Protein AF-A0A2N1TM07-F1 (afdb_monomer_lite)

Structure (mmCIF, N/CA/C/O backbone):
data_AF-A0A2N1TM07-F1
#
_entry.id   AF-A0A2N1TM07-F1
#
loop_
_atom_site.group_PDB
_atom_site.id
_atom_site.type_symbol
_atom_site.label_atom_id
_atom_site.label_alt_id
_atom_site.label_comp_id
_atom_site.label_asym_id
_atom_site.label_entity_id
_atom_site.label_seq_id
_atom_site.pdbx_PDB_ins_code
_atom_site.Cartn_x
_atom_site.Cartn_y
_atom_site.Cartn_z
_atom_site.occupancy
_atom_site.B_iso_or_equiv
_atom_site.auth_seq_id
_atom_site.auth_comp_id
_atom_site.auth_asym_id
_atom_site.auth_atom_id
_atom_site.pdbx_PDB_model_num
ATOM 1 N N . MET A 1 1 ? 37.022 28.726 -33.041 1.00 56.41 1 MET A N 1
ATOM 2 C CA . MET A 1 1 ? 36.746 28.977 -31.603 1.00 56.41 1 MET A CA 1
ATOM 3 C C . MET A 1 1 ? 35.263 29.192 -31.293 1.00 56.41 1 MET A C 1
ATOM 5 O O . MET A 1 1 ? 34.775 28.506 -30.411 1.00 56.41 1 MET A O 1
ATOM 9 N N . ARG A 1 2 ? 34.516 30.048 -32.016 1.00 56.72 2 ARG A N 1
ATOM 10 C CA . ARG A 1 2 ? 33.074 30.286 -31.754 1.00 56.72 2 ARG A CA 1
ATOM 11 C C . ARG A 1 2 ? 32.165 29.049 -31.883 1.00 56.72 2 ARG A C 1
ATOM 13 O O . ARG A 1 2 ? 31.282 28.896 -31.055 1.00 56.72 2 ARG A O 1
ATOM 20 N N . PHE A 1 3 ? 32.428 28.158 -32.844 1.00 55.81 3 PHE A N 1
ATOM 21 C CA . PHE A 1 3 ? 31.660 26.915 -33.064 1.00 55.81 3 PHE A CA 1
ATOM 22 C C . PHE A 1 3 ? 31.884 25.837 -31.985 1.00 55.81 3 PHE A C 1
ATOM 24 O O . PHE A 1 3 ? 30.976 25.084 -31.659 1.00 55.81 3 PHE A O 1
ATOM 31 N N . LEU A 1 4 ? 33.087 25.778 -31.400 1.00 56.44 4 LEU A N 1
ATOM 32 C CA . LEU A 1 4 ? 33.415 24.810 -30.344 1.00 56.44 4 LEU A CA 1
ATOM 33 C C . LEU A 1 4 ? 32.690 25.165 -29.034 1.00 56.44 4 LEU A C 1
ATOM 35 O O . LEU A 1 4 ? 32.201 24.293 -28.327 1.00 56.44 4 LEU A O 1
ATOM 39 N N . LEU A 1 5 ? 32.574 26.465 -28.752 1.00 56.50 5 LEU A N 1
ATOM 40 C CA . LEU A 1 5 ? 31.901 27.000 -27.568 1.00 56.50 5 LEU A CA 1
ATOM 41 C C . LEU A 1 5 ? 30.381 26.762 -27.608 1.00 56.50 5 LEU A C 1
ATOM 43 O O . LEU A 1 5 ? 29.780 26.497 -26.574 1.00 56.50 5 LEU A O 1
ATOM 47 N N . THR A 1 6 ? 29.771 26.785 -28.798 1.00 60.47 6 THR A N 1
ATOM 48 C CA . THR A 1 6 ? 28.340 26.480 -28.983 1.00 60.47 6 THR A CA 1
ATOM 49 C C . THR A 1 6 ? 28.046 24.996 -28.774 1.00 60.47 6 THR A C 1
ATOM 51 O O . THR A 1 6 ? 27.070 24.662 -28.114 1.00 60.47 6 THR A O 1
ATOM 54 N N . ILE A 1 7 ? 28.915 24.104 -29.264 1.00 63.31 7 ILE A N 1
ATOM 55 C CA . ILE A 1 7 ? 28.773 22.653 -29.061 1.00 63.31 7 ILE A CA 1
ATOM 56 C C . ILE A 1 7 ? 28.923 22.292 -27.576 1.00 63.31 7 ILE A C 1
ATOM 58 O O . ILE A 1 7 ? 28.111 21.537 -27.049 1.00 63.31 7 ILE A O 1
ATOM 62 N N . ILE A 1 8 ? 29.899 22.881 -26.873 1.00 60.41 8 ILE A N 1
ATOM 63 C CA . ILE A 1 8 ? 30.079 22.666 -25.427 1.00 60.41 8 ILE A CA 1
ATOM 64 C C . ILE A 1 8 ? 28.852 23.155 -24.638 1.00 60.41 8 ILE A C 1
ATOM 66 O O . ILE A 1 8 ? 28.413 22.476 -23.714 1.00 60.41 8 ILE A O 1
ATOM 70 N N . MET A 1 9 ? 28.258 24.289 -25.021 1.00 59.16 9 MET A N 1
ATOM 71 C CA . MET A 1 9 ? 27.081 24.830 -24.333 1.00 59.16 9 MET A CA 1
ATOM 72 C C . MET A 1 9 ? 25.818 23.974 -24.547 1.00 59.16 9 MET A C 1
ATOM 74 O O . MET A 1 9 ? 25.033 23.812 -23.617 1.00 59.16 9 MET A O 1
ATOM 78 N N . VAL A 1 10 ? 25.644 23.373 -25.732 1.00 59.69 10 VAL A N 1
ATOM 79 C CA . VAL A 1 10 ? 24.529 22.447 -26.017 1.00 59.69 10 VAL A CA 1
ATOM 80 C C . VAL A 1 10 ? 24.695 21.118 -25.268 1.00 59.69 10 VAL A C 1
ATOM 82 O O . VAL A 1 10 ? 23.716 20.589 -24.750 1.00 59.69 10 VAL A O 1
ATOM 85 N N . ILE A 1 11 ? 25.925 20.607 -25.132 1.00 58.81 11 ILE A N 1
ATOM 86 C CA . ILE A 1 11 ? 26.203 19.387 -24.352 1.00 58.81 11 ILE A CA 1
ATOM 87 C C . ILE A 1 11 ? 25.984 19.627 -22.849 1.00 58.81 11 ILE A C 1
ATOM 89 O O . ILE A 1 11 ? 25.444 18.763 -22.164 1.00 58.81 11 ILE A O 1
ATOM 93 N N . ALA A 1 12 ? 26.338 20.809 -22.333 1.00 56.34 12 ALA A N 1
ATOM 94 C CA . ALA A 1 12 ? 26.148 21.146 -20.921 1.00 56.34 12 ALA A CA 1
ATOM 95 C C . ALA A 1 12 ? 24.665 21.275 -20.514 1.00 56.34 12 ALA A C 1
ATOM 97 O O . ALA A 1 12 ? 24.321 20.952 -19.381 1.00 56.34 12 ALA A O 1
ATOM 98 N N . PHE A 1 13 ? 23.778 21.696 -21.424 1.00 51.88 13 PHE A N 1
ATOM 99 C CA . PHE A 1 13 ? 22.336 21.788 -21.147 1.00 51.88 13 PHE A CA 1
ATOM 100 C C . PHE A 1 13 ? 21.607 20.435 -21.187 1.00 51.88 13 PHE A C 1
ATOM 102 O O . PHE A 1 13 ? 20.575 20.289 -20.540 1.00 51.88 13 PHE A O 1
ATOM 109 N N . ALA A 1 14 ? 22.138 19.431 -21.892 1.00 50.94 14 ALA A N 1
ATOM 110 C CA . ALA A 1 14 ? 21.523 18.103 -21.979 1.00 50.94 14 ALA A CA 1
ATOM 111 C C . ALA A 1 14 ? 21.778 17.212 -20.743 1.00 50.94 14 ALA A C 1
ATOM 113 O O . ALA A 1 14 ? 21.160 16.160 -20.610 1.00 50.94 14 ALA A O 1
ATOM 114 N N . ALA A 1 15 ? 22.678 17.613 -19.837 1.00 50.59 15 ALA A N 1
ATOM 115 C CA . ALA A 1 15 ? 23.099 16.802 -18.691 1.00 50.59 15 ALA A CA 1
ATOM 116 C C . ALA A 1 15 ? 22.300 17.052 -17.393 1.00 50.59 15 ALA A C 1
ATOM 118 O O . ALA A 1 15 ? 22.545 16.388 -16.389 1.00 50.59 15 ALA A O 1
ATOM 119 N N . ALA A 1 16 ? 21.350 17.992 -17.385 1.00 46.53 16 ALA A N 1
ATOM 120 C CA . ALA A 1 16 ? 20.588 18.369 -16.192 1.00 46.53 16 ALA A CA 1
ATOM 121 C C . ALA A 1 16 ? 19.176 17.755 -16.202 1.00 46.53 16 ALA A C 1
ATOM 123 O O . ALA A 1 16 ? 18.175 18.459 -16.264 1.00 46.53 16 ALA A O 1
ATOM 124 N N . GLY A 1 17 ? 19.108 16.425 -16.179 1.00 46.00 17 GLY A N 1
ATOM 125 C CA . GLY A 1 17 ? 17.864 15.657 -16.077 1.00 46.00 17 GLY A CA 1
ATOM 126 C C . GLY A 1 17 ? 18.003 14.537 -15.052 1.00 46.00 17 GLY A C 1
ATOM 127 O O . GLY A 1 17 ? 17.825 13.365 -15.380 1.00 46.00 17 GLY A O 1
ATOM 128 N N . THR A 1 18 ? 18.418 14.877 -13.829 1.00 54.59 18 THR A N 1
ATOM 129 C CA . THR A 1 18 ? 18.370 13.931 -12.713 1.00 54.59 18 THR A CA 1
ATOM 130 C C . THR A 1 18 ? 16.934 13.868 -12.229 1.00 54.59 18 THR A C 1
ATOM 132 O O . THR A 1 18 ? 16.419 14.828 -11.658 1.00 54.59 18 THR A O 1
ATOM 135 N N . THR A 1 19 ? 16.308 12.741 -12.508 1.00 58.09 19 THR A N 1
ATOM 136 C CA . THR A 1 19 ? 15.063 12.293 -11.906 1.00 58.09 19 THR A CA 1
ATOM 137 C C . THR A 1 19 ? 15.153 12.407 -10.385 1.00 58.09 19 THR A C 1
ATOM 139 O O . THR A 1 19 ? 16.140 11.948 -9.796 1.00 58.09 19 THR A O 1
ATOM 142 N N . ALA A 1 20 ? 14.208 13.117 -9.772 1.00 62.81 20 ALA A N 1
ATOM 143 C CA . ALA A 1 20 ? 14.261 13.467 -8.358 1.00 62.81 20 ALA A CA 1
ATOM 144 C C . ALA A 1 20 ? 13.315 12.550 -7.576 1.00 62.81 20 ALA A C 1
ATOM 146 O O . ALA A 1 20 ? 12.157 12.407 -7.970 1.00 62.81 20 ALA A O 1
ATOM 147 N N . PRO A 1 21 ? 13.769 11.958 -6.456 1.00 74.00 21 PRO A N 1
ATOM 148 C CA . PRO A 1 21 ? 12.895 11.140 -5.629 1.00 74.00 21 PRO A CA 1
ATOM 149 C C . PRO A 1 21 ? 11.677 11.959 -5.195 1.00 74.00 21 PRO A C 1
ATOM 151 O O . PRO A 1 21 ? 11.785 13.165 -4.942 1.00 74.00 21 PRO A O 1
ATOM 154 N N . MET A 1 22 ? 10.525 11.297 -5.080 1.00 80.19 22 MET A N 1
ATOM 155 C CA . MET A 1 22 ? 9.346 11.893 -4.464 1.00 80.19 22 MET A CA 1
ATOM 156 C C . MET A 1 22 ? 9.723 12.487 -3.106 1.00 80.19 22 MET A C 1
ATOM 158 O O . MET A 1 22 ? 10.529 11.915 -2.365 1.00 80.19 22 MET A O 1
ATOM 162 N N . ALA A 1 23 ? 9.123 13.633 -2.779 1.00 77.69 23 ALA A N 1
ATOM 163 C CA . ALA A 1 23 ? 9.293 14.233 -1.465 1.00 77.69 23 ALA A CA 1
ATOM 164 C C . ALA A 1 23 ? 8.975 13.183 -0.382 1.00 77.69 23 ALA A C 1
ATOM 166 O O . ALA A 1 23 ? 7.965 12.480 -0.518 1.00 77.69 23 ALA A O 1
ATOM 167 N N . PRO A 1 24 ? 9.817 13.051 0.662 1.00 79.69 24 PRO A N 1
ATOM 168 C CA . PRO A 1 24 ? 9.569 12.104 1.737 1.00 79.69 24 PRO A CA 1
ATOM 169 C C . PRO A 1 24 ? 8.168 12.309 2.305 1.00 79.69 24 PRO A C 1
ATOM 171 O O . PRO A 1 24 ? 7.814 13.421 2.695 1.00 79.69 24 PRO A O 1
ATOM 174 N N . GLN A 1 25 ? 7.375 11.242 2.326 1.00 87.19 25 GLN A N 1
ATOM 175 C CA . GLN A 1 25 ? 6.076 11.263 2.982 1.00 87.19 25 GLN A CA 1
ATOM 176 C C . GLN A 1 25 ? 6.232 10.840 4.447 1.00 87.19 25 GLN A C 1
ATOM 178 O O . GLN A 1 25 ? 7.097 10.001 4.719 1.00 87.19 25 GLN A O 1
ATOM 183 N N . PRO A 1 26 ? 5.436 11.385 5.384 1.00 91.25 26 PRO A N 1
ATOM 184 C CA . PRO A 1 26 ? 5.392 10.876 6.746 1.00 91.25 26 PRO A CA 1
ATOM 185 C C . PRO A 1 26 ? 4.850 9.447 6.758 1.00 91.25 26 PRO A C 1
ATOM 187 O O . PRO A 1 26 ? 4.166 8.996 5.830 1.00 91.25 26 PRO A O 1
ATOM 190 N N . GLU A 1 27 ? 5.160 8.716 7.818 1.00 95.19 27 GLU A N 1
ATOM 191 C CA . GLU A 1 27 ? 4.537 7.424 8.069 1.00 95.19 27 GLU A CA 1
ATOM 192 C C . GLU A 1 27 ? 3.115 7.607 8.637 1.00 95.19 27 GLU A C 1
ATOM 194 O O . GLU A 1 27 ? 2.846 8.492 9.452 1.00 95.19 27 GLU A O 1
ATOM 199 N N . LEU A 1 28 ? 2.183 6.770 8.188 1.00 96.06 28 LEU A N 1
ATOM 200 C CA . LEU A 1 28 ? 0.767 6.817 8.541 1.00 96.06 28 LEU A CA 1
ATOM 201 C C . LEU A 1 28 ? 0.355 5.546 9.281 1.00 96.06 28 LEU A C 1
ATOM 203 O O . LEU A 1 28 ? 0.749 4.442 8.911 1.00 96.06 28 LEU A O 1
ATOM 207 N N . ASP A 1 29 ? -0.509 5.694 10.274 1.00 97.25 29 ASP A N 1
ATOM 208 C CA . ASP A 1 29 ? -1.257 4.588 10.855 1.00 97.25 29 ASP A CA 1
ATOM 209 C C . ASP A 1 29 ? -2.674 4.605 10.261 1.00 97.25 29 ASP A C 1
ATOM 211 O O . ASP A 1 29 ? -3.389 5.604 10.344 1.00 97.25 29 ASP A O 1
ATOM 215 N N . ILE A 1 30 ? -3.069 3.507 9.616 1.00 97.19 30 ILE A N 1
ATOM 216 C CA . ILE A 1 30 ? -4.320 3.398 8.858 1.00 97.19 30 ILE A CA 1
ATOM 217 C C . ILE A 1 30 ? -5.142 2.257 9.439 1.00 97.19 30 ILE A C 1
ATOM 219 O O . ILE A 1 30 ? -4.766 1.093 9.326 1.00 97.19 30 ILE A O 1
ATOM 223 N N . GLU A 1 31 ? -6.283 2.579 10.031 1.00 97.00 31 GLU A N 1
ATOM 224 C CA . GLU A 1 31 ? -7.266 1.597 10.484 1.00 97.00 31 GLU A CA 1
ATOM 225 C C . GLU A 1 31 ? -8.453 1.569 9.521 1.00 97.00 31 GLU A C 1
ATOM 227 O O . GLU A 1 31 ? -8.893 2.629 9.084 1.00 97.00 31 GLU A O 1
ATOM 232 N N . GLY A 1 32 ? -8.991 0.392 9.197 1.00 95.69 32 GLY A N 1
ATOM 233 C CA . GLY A 1 32 ? -10.197 0.278 8.374 1.00 95.69 32 GLY A CA 1
ATOM 234 C C . GLY A 1 32 ? -10.653 -1.158 8.125 1.00 95.69 32 GLY A C 1
ATOM 235 O O . GLY A 1 32 ? -10.006 -2.124 8.533 1.00 95.69 32 GLY A O 1
ATOM 236 N N . LEU A 1 33 ? -11.790 -1.300 7.446 1.00 95.62 33 LEU A N 1
ATOM 237 C CA . LEU A 1 33 ? -12.367 -2.583 7.041 1.00 95.62 33 LEU A CA 1
ATOM 238 C C . LEU A 1 33 ? -11.954 -2.931 5.606 1.00 95.62 33 LEU A C 1
ATOM 240 O O . LEU A 1 33 ? -12.185 -2.143 4.695 1.00 95.62 33 LEU A O 1
ATOM 244 N N . VAL A 1 34 ? -11.427 -4.133 5.377 1.00 95.88 34 VAL A N 1
ATOM 245 C CA . VAL A 1 34 ? -11.066 -4.622 4.037 1.00 95.88 34 VAL A CA 1
ATOM 246 C C . VAL A 1 34 ? -12.326 -4.858 3.200 1.00 95.88 34 VAL A C 1
ATOM 248 O O . VAL A 1 34 ? -13.053 -5.833 3.406 1.00 95.88 34 VAL A O 1
ATOM 251 N N . ALA A 1 35 ? -12.580 -3.987 2.225 1.00 94.62 35 ALA A N 1
ATOM 252 C CA . ALA A 1 35 ? -13.708 -4.095 1.303 1.00 94.62 35 ALA A CA 1
ATOM 253 C C . ALA A 1 35 ? -13.344 -4.863 0.027 1.00 94.62 35 ALA A C 1
ATOM 255 O O . ALA A 1 35 ? -14.115 -5.725 -0.407 1.00 94.62 35 ALA A O 1
ATOM 256 N N . ILE A 1 36 ? -12.175 -4.566 -0.544 1.00 95.94 36 ILE A N 1
ATOM 257 C CA . ILE A 1 36 ? -11.624 -5.216 -1.739 1.00 95.94 36 ILE A CA 1
ATOM 258 C C . ILE A 1 36 ? -10.193 -5.637 -1.423 1.00 95.94 36 ILE A C 1
ATOM 260 O O . ILE A 1 36 ? -9.467 -4.915 -0.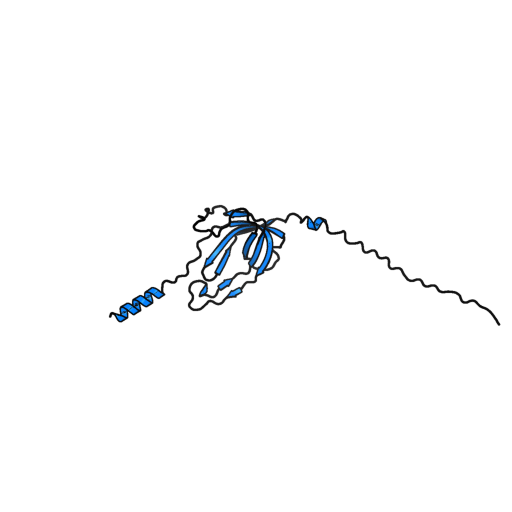740 1.00 95.94 36 ILE A O 1
ATOM 264 N N . ILE A 1 37 ? -9.819 -6.821 -1.893 1.00 96.44 37 ILE A N 1
ATOM 265 C CA . ILE A 1 37 ? -8.460 -7.329 -1.802 1.00 96.44 37 ILE A CA 1
ATOM 266 C C . ILE A 1 37 ? -8.132 -8.131 -3.054 1.00 96.44 37 ILE A C 1
ATOM 268 O O . ILE A 1 37 ? -8.925 -8.974 -3.476 1.00 96.44 37 ILE A O 1
ATOM 272 N N . GLU A 1 38 ? -6.960 -7.871 -3.608 1.00 97.31 38 GLU A N 1
ATOM 273 C CA . GLU A 1 38 ? -6.362 -8.627 -4.698 1.00 97.31 38 GLU A CA 1
ATOM 274 C C . GLU A 1 38 ? -4.896 -8.882 -4.355 1.00 97.31 38 GLU A C 1
ATOM 276 O O . GLU A 1 38 ? -4.210 -7.985 -3.870 1.00 97.31 38 GLU A O 1
ATOM 281 N N . TRP A 1 39 ? -4.420 -10.111 -4.553 1.00 98.06 39 TRP A N 1
ATOM 282 C CA . TRP A 1 39 ? -2.997 -10.412 -4.438 1.00 98.06 39 TRP A CA 1
ATOM 283 C C . TRP A 1 39 ? -2.354 -10.361 -5.820 1.00 98.06 39 TRP A C 1
ATOM 285 O O . TRP A 1 39 ? -2.824 -11.008 -6.757 1.00 98.06 39 TRP A O 1
ATOM 295 N N . VAL A 1 40 ? -1.262 -9.612 -5.927 1.00 97.56 40 VAL A N 1
ATOM 296 C CA . VAL A 1 40 ? -0.511 -9.400 -7.159 1.00 97.56 40 VAL A CA 1
ATOM 297 C C . VAL A 1 40 ? 0.865 -10.058 -7.008 1.00 97.56 40 VAL A C 1
ATOM 299 O O . VAL A 1 40 ? 1.588 -9.753 -6.051 1.00 97.56 40 VAL A O 1
ATOM 302 N N . PRO A 1 41 ? 1.254 -10.967 -7.924 1.00 97.69 41 PRO A N 1
ATOM 303 C CA . PRO A 1 41 ? 2.563 -11.604 -7.874 1.00 97.69 41 PRO A CA 1
ATOM 304 C C . PRO A 1 41 ? 3.691 -10.612 -8.161 1.00 97.69 41 PRO A C 1
ATOM 306 O O . PRO A 1 41 ? 3.495 -9.585 -8.807 1.00 97.69 41 PRO A O 1
ATOM 309 N N . GLU A 1 42 ? 4.902 -10.963 -7.726 1.00 96.88 42 GLU A N 1
ATOM 310 C CA . GLU A 1 42 ? 6.112 -10.217 -8.071 1.00 96.88 42 GLU A CA 1
ATOM 311 C C . GLU A 1 42 ? 6.299 -10.157 -9.593 1.00 96.88 42 GLU A C 1
ATOM 313 O O . GLU A 1 42 ? 6.163 -11.164 -10.295 1.00 96.88 42 GLU A O 1
ATOM 318 N N . VAL A 1 43 ? 6.651 -8.974 -10.098 1.00 96.00 43 VAL A N 1
ATOM 319 C CA . VAL A 1 43 ? 6.920 -8.746 -11.520 1.00 96.00 43 VAL A CA 1
ATOM 320 C C . VAL A 1 43 ? 8.230 -7.992 -11.683 1.00 96.00 43 VAL A C 1
ATOM 322 O O . VAL A 1 43 ? 8.477 -6.982 -11.026 1.00 96.00 43 VAL A O 1
ATOM 325 N N . THR A 1 44 ? 9.062 -8.460 -12.612 1.00 95.62 44 THR A N 1
ATOM 326 C CA . THR A 1 44 ? 10.242 -7.726 -13.070 1.00 95.62 44 THR A CA 1
ATOM 327 C C . THR A 1 44 ? 9.960 -7.080 -14.417 1.00 95.62 44 THR A C 1
ATOM 329 O O . THR A 1 44 ? 9.646 -7.762 -15.395 1.00 95.62 44 THR A O 1
ATOM 332 N N . GLU A 1 45 ? 10.140 -5.768 -14.483 1.00 93.50 45 GLU A N 1
ATOM 333 C CA . GLU A 1 45 ? 10.069 -4.998 -15.717 1.00 93.50 45 GLU A CA 1
ATOM 334 C C . GLU A 1 45 ? 11.462 -4.630 -16.218 1.00 93.50 45 GLU A C 1
ATOM 336 O O . GLU A 1 45 ? 12.391 -4.389 -15.441 1.00 93.50 45 GLU A O 1
ATOM 341 N N . LYS A 1 46 ? 11.596 -4.564 -17.544 1.00 94.81 46 LYS A N 1
ATOM 342 C CA . LYS A 1 46 ? 12.828 -4.112 -18.185 1.00 94.81 46 LYS A CA 1
ATOM 343 C C . LYS A 1 46 ? 12.946 -2.598 -18.142 1.00 94.81 46 LYS A C 1
ATOM 345 O O . LYS A 1 46 ? 11.978 -1.890 -18.411 1.00 94.81 46 LYS A O 1
ATOM 350 N N . GLY A 1 47 ? 14.159 -2.134 -17.865 1.00 92.56 47 GLY A N 1
ATOM 351 C CA . GLY A 1 47 ? 14.490 -0.719 -17.921 1.00 92.56 47 GLY A CA 1
ATOM 352 C C . GLY A 1 47 ? 14.321 -0.151 -19.324 1.00 92.56 47 GLY A C 1
ATOM 353 O O . GLY A 1 47 ? 14.538 -0.829 -20.335 1.00 92.56 47 GLY A O 1
ATOM 354 N N . VAL A 1 48 ? 13.950 1.122 -19.392 1.00 91.00 48 VAL A N 1
ATOM 355 C CA . VAL A 1 48 ? 13.833 1.851 -20.652 1.00 91.00 48 VAL A CA 1
ATOM 356 C C . VAL A 1 48 ? 15.171 2.509 -20.954 1.00 91.00 48 VAL A C 1
ATOM 358 O O . VAL A 1 48 ? 15.587 3.465 -20.301 1.00 91.00 48 VAL A O 1
ATOM 361 N N . TRP A 1 49 ? 15.860 1.997 -21.972 1.00 89.69 49 TRP A N 1
ATOM 362 C CA . TRP A 1 49 ? 17.158 2.530 -22.370 1.00 89.69 49 TRP A CA 1
ATOM 363 C C . TRP A 1 49 ? 17.080 4.027 -22.710 1.00 89.69 49 TRP A C 1
ATOM 365 O O . TRP A 1 49 ? 16.201 4.464 -23.451 1.00 89.69 49 TRP A O 1
ATOM 375 N N . GLY A 1 50 ? 18.029 4.802 -22.182 1.00 87.44 50 GLY A N 1
ATOM 376 C CA . GLY A 1 50 ? 18.083 6.256 -22.355 1.00 87.44 50 GLY A CA 1
ATOM 377 C C . GLY A 1 50 ? 17.286 7.053 -21.318 1.00 87.44 50 GLY A C 1
ATOM 378 O O . GLY A 1 50 ? 17.414 8.275 -21.296 1.00 87.44 50 GLY A O 1
ATOM 379 N N . MET A 1 51 ? 16.523 6.391 -20.441 1.00 85.25 51 MET A N 1
ATOM 380 C CA . MET A 1 51 ? 15.890 7.024 -19.281 1.00 85.25 51 MET A CA 1
ATOM 381 C C . MET A 1 51 ? 16.841 7.016 -18.075 1.00 85.25 51 MET A C 1
ATOM 383 O O . MET A 1 51 ? 17.680 6.125 -17.939 1.00 85.25 51 MET A O 1
ATOM 387 N N . SER A 1 52 ? 16.733 8.022 -17.209 1.00 79.50 52 SER A N 1
ATOM 388 C CA . SER A 1 52 ? 17.467 8.108 -15.940 1.00 79.50 52 SER A CA 1
ATOM 389 C C . SER A 1 52 ? 16.662 7.504 -14.777 1.00 79.50 52 SER A C 1
ATOM 391 O O . SER A 1 52 ? 15.519 7.076 -14.948 1.00 79.50 52 SER A O 1
ATOM 393 N N . GLY A 1 53 ? 17.283 7.429 -13.596 1.00 78.75 53 GLY A N 1
ATOM 394 C CA . GLY A 1 53 ? 16.637 6.935 -12.375 1.00 78.75 53 GLY A CA 1
ATOM 395 C C . GLY A 1 53 ? 16.328 5.440 -12.411 1.00 78.75 53 GLY A C 1
ATOM 396 O O . GLY A 1 53 ? 16.942 4.687 -13.176 1.00 78.75 53 GLY A O 1
ATOM 397 N N . SER A 1 54 ? 15.371 5.006 -11.585 1.00 84.12 54 SER A N 1
ATOM 398 C CA . SER A 1 54 ? 14.964 3.597 -11.552 1.00 84.12 54 SER A CA 1
ATOM 399 C C . SER A 1 54 ? 14.287 3.138 -12.856 1.00 84.12 54 SER A C 1
ATOM 401 O O . SER A 1 54 ? 14.336 1.957 -13.181 1.00 84.12 54 SER A O 1
ATOM 403 N N . LEU A 1 55 ? 13.737 4.061 -13.659 1.00 88.31 55 LEU A N 1
ATOM 404 C CA . LEU A 1 55 ? 13.118 3.765 -14.959 1.00 88.31 55 LEU A CA 1
ATOM 405 C C . LEU A 1 55 ? 14.127 3.316 -16.026 1.00 88.31 55 LEU A C 1
ATOM 407 O O . LEU A 1 55 ? 13.761 2.584 -16.946 1.00 88.31 55 LEU A O 1
ATOM 411 N N . GLY A 1 56 ? 15.385 3.752 -15.923 1.00 89.31 56 GLY A N 1
ATOM 412 C CA . GLY A 1 56 ? 16.456 3.336 -16.832 1.00 89.31 56 GLY A CA 1
ATOM 413 C C . GLY A 1 56 ? 16.998 1.931 -16.557 1.00 89.31 56 GLY A C 1
ATOM 414 O O . GLY A 1 56 ? 17.605 1.322 -17.439 1.00 89.31 56 GLY A O 1
ATOM 415 N N . GLY A 1 57 ? 16.792 1.422 -15.341 1.00 89.50 57 GLY A N 1
ATOM 416 C CA . GLY A 1 57 ? 17.227 0.098 -14.908 1.00 89.50 57 GLY A CA 1
ATOM 417 C C . GLY A 1 57 ? 16.100 -0.930 -14.943 1.00 89.50 57 GLY A C 1
ATOM 418 O O . GLY A 1 57 ? 14.921 -0.589 -14.914 1.00 89.50 57 GLY A O 1
ATOM 419 N N . ASP A 1 58 ? 16.473 -2.208 -14.987 1.00 93.31 58 ASP A N 1
ATOM 420 C CA . ASP A 1 58 ? 15.528 -3.280 -14.672 1.00 93.31 58 ASP A CA 1
ATOM 421 C C . ASP A 1 58 ? 15.070 -3.123 -13.218 1.00 93.31 58 ASP A C 1
ATOM 423 O O . ASP A 1 58 ? 15.872 -2.818 -12.330 1.00 93.31 58 ASP A O 1
ATOM 427 N N . ARG A 1 59 ? 13.782 -3.349 -12.974 1.00 92.25 59 ARG A N 1
ATOM 428 C CA . ARG A 1 59 ? 13.160 -3.137 -11.666 1.00 92.25 59 ARG A CA 1
ATOM 429 C C . ARG A 1 59 ? 12.230 -4.281 -11.324 1.00 92.25 59 ARG A C 1
ATOM 431 O O . ARG A 1 59 ? 11.542 -4.812 -12.193 1.00 92.25 59 ARG A O 1
ATOM 438 N N . THR A 1 60 ? 12.207 -4.633 -10.048 1.00 92.81 60 THR A N 1
ATOM 439 C CA . THR A 1 60 ? 11.325 -5.666 -9.512 1.00 92.81 60 THR A CA 1
ATOM 440 C C . THR A 1 60 ? 10.323 -5.019 -8.573 1.00 92.81 60 THR A C 1
ATOM 442 O O . THR A 1 60 ? 10.706 -4.336 -7.622 1.00 92.81 60 THR A O 1
ATOM 445 N N . PHE A 1 61 ? 9.046 -5.245 -8.853 1.00 93.19 61 PHE A N 1
ATOM 446 C CA . PHE A 1 61 ? 7.934 -4.880 -7.992 1.00 93.19 61 PHE A CA 1
ATOM 447 C C . PHE A 1 61 ? 7.600 -6.092 -7.125 1.00 93.19 61 PHE A C 1
ATOM 449 O O . PHE A 1 61 ? 7.214 -7.117 -7.690 1.00 93.19 61 PHE A O 1
ATOM 456 N N . PRO A 1 62 ? 7.781 -6.018 -5.793 1.00 95.25 62 PRO A N 1
ATOM 457 C CA . PRO A 1 62 ? 7.561 -7.160 -4.913 1.00 95.25 62 PRO A CA 1
ATOM 458 C C . PRO A 1 62 ? 6.102 -7.619 -4.971 1.00 95.25 62 PRO A C 1
ATOM 460 O O . PRO A 1 62 ? 5.205 -6.814 -5.225 1.00 95.25 62 PRO A O 1
ATOM 463 N N . ALA A 1 63 ? 5.859 -8.898 -4.684 1.00 97.25 63 ALA A N 1
ATOM 464 C CA . ALA A 1 63 ? 4.502 -9.398 -4.489 1.00 97.25 63 ALA A CA 1
ATOM 465 C C . ALA A 1 63 ? 3.793 -8.623 -3.364 1.00 97.25 63 ALA A C 1
ATOM 467 O O . ALA A 1 63 ? 4.404 -8.286 -2.341 1.00 97.25 63 ALA A O 1
ATOM 468 N N . HIS A 1 64 ? 2.512 -8.321 -3.555 1.00 97.69 64 HIS A N 1
ATOM 469 C CA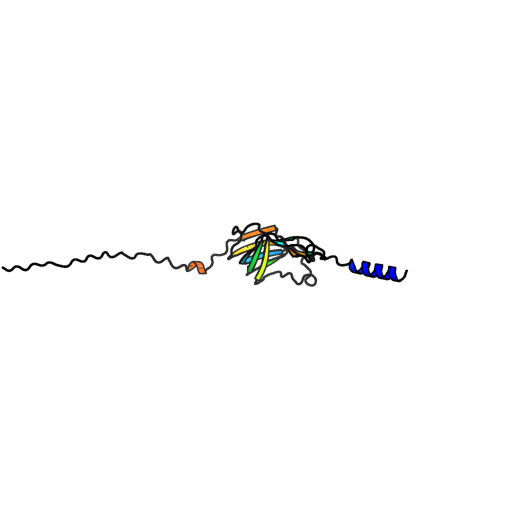 . HIS A 1 64 ? 1.761 -7.456 -2.650 1.00 97.69 64 HIS A CA 1
ATOM 470 C C . HIS A 1 64 ? 0.258 -7.713 -2.710 1.00 97.69 64 HIS A C 1
ATOM 472 O O . HIS A 1 64 ? -0.261 -8.258 -3.678 1.00 97.69 64 HIS A O 1
ATOM 478 N N . TYR A 1 65 ? -0.450 -7.268 -1.676 1.00 97.50 65 TYR A N 1
ATOM 479 C CA . TYR A 1 65 ? -1.893 -7.087 -1.733 1.00 97.50 65 TYR A CA 1
ATOM 480 C C . TYR A 1 65 ? -2.228 -5.658 -2.166 1.00 97.50 65 TYR A C 1
ATOM 482 O O . TYR A 1 65 ? -1.735 -4.698 -1.569 1.00 97.50 65 TYR A O 1
ATOM 490 N N . GLU A 1 66 ? -3.111 -5.513 -3.146 1.00 97.38 66 GLU A N 1
ATOM 491 C CA . GLU A 1 66 ? -3.864 -4.284 -3.373 1.00 97.38 66 GLU A CA 1
ATOM 492 C C . GLU A 1 66 ? -5.130 -4.331 -2.520 1.00 97.38 66 GLU A C 1
ATOM 494 O O . GLU A 1 66 ? -5.975 -5.217 -2.671 1.00 97.38 66 GLU A O 1
ATOM 499 N N . VAL A 1 67 ? -5.243 -3.401 -1.572 1.00 97.44 67 VAL A N 1
ATOM 500 C CA . VAL A 1 67 ? -6.315 -3.402 -0.578 1.00 97.44 67 VAL A CA 1
ATOM 501 C C . VAL A 1 67 ? -7.076 -2.092 -0.626 1.00 97.44 67 VAL A C 1
ATOM 503 O O . VAL A 1 67 ? -6.508 -1.005 -0.524 1.00 97.44 67 VAL A O 1
ATOM 506 N N . GLU A 1 68 ? -8.394 -2.205 -0.708 1.00 97.56 68 GLU A N 1
ATOM 507 C CA . GLU A 1 68 ? -9.305 -1.095 -0.492 1.00 97.56 68 GLU A CA 1
ATOM 508 C C . GLU A 1 68 ? -9.943 -1.220 0.884 1.00 97.56 68 GLU A C 1
ATOM 510 O O . GLU A 1 68 ? -10.671 -2.177 1.171 1.00 97.56 68 GLU A O 1
ATOM 515 N N . LEU A 1 69 ? -9.672 -0.232 1.727 1.00 96.31 69 LEU A N 1
ATOM 516 C CA . LEU A 1 69 ? -10.247 -0.093 3.051 1.00 96.31 69 LEU A CA 1
ATOM 517 C C . LEU A 1 69 ? -11.439 0.863 3.006 1.00 96.31 69 LEU A C 1
ATOM 519 O O . LEU A 1 69 ? -11.417 1.849 2.268 1.00 96.31 69 LEU A O 1
ATOM 523 N N . VAL A 1 70 ? -12.454 0.584 3.820 1.00 96.06 70 VAL A N 1
ATOM 524 C CA . VAL A 1 70 ? -13.600 1.469 4.077 1.00 96.06 70 VAL A CA 1
ATOM 525 C C . VAL A 1 70 ? -13.773 1.709 5.571 1.00 96.06 70 VAL A C 1
ATOM 527 O O . VAL A 1 70 ? -13.251 0.942 6.382 1.00 96.06 70 VAL A O 1
ATOM 530 N N . ASP A 1 71 ? -14.533 2.750 5.926 1.00 93.56 71 ASP A N 1
ATOM 531 C CA . ASP A 1 71 ? -14.711 3.184 7.324 1.00 93.56 71 ASP A CA 1
ATOM 532 C C . ASP A 1 71 ? -13.353 3.388 8.014 1.00 93.56 71 ASP A C 1
ATOM 534 O O . ASP A 1 71 ? -13.043 2.806 9.058 1.00 93.56 71 ASP A O 1
ATOM 538 N N . CYS A 1 72 ? -12.496 4.160 7.345 1.00 94.25 72 CYS A N 1
ATOM 539 C CA . CYS A 1 72 ? -11.104 4.280 7.724 1.00 94.25 72 CYS A CA 1
ATOM 540 C C . CYS A 1 72 ? -10.881 5.434 8.693 1.00 94.25 72 CYS A C 1
ATOM 542 O O . CYS A 1 72 ? -11.486 6.504 8.576 1.00 94.25 72 CYS A O 1
ATOM 544 N N . ASN A 1 73 ? -9.907 5.254 9.573 1.00 96.19 73 ASN A N 1
ATOM 545 C CA . ASN A 1 73 ? -9.293 6.328 10.331 1.00 96.19 73 ASN A CA 1
ATOM 546 C C . ASN A 1 73 ? -7.798 6.369 10.007 1.00 96.19 73 ASN A C 1
ATOM 548 O O . ASN A 1 73 ? -7.084 5.395 10.238 1.00 96.19 73 ASN A O 1
ATOM 552 N N . VAL A 1 74 ? -7.341 7.492 9.455 1.00 96.19 74 VAL A N 1
ATOM 553 C CA . VAL A 1 74 ? -5.950 7.696 9.040 1.00 96.19 74 VAL A CA 1
ATOM 554 C C . VAL A 1 74 ? -5.301 8.713 9.965 1.00 96.19 74 VAL A C 1
ATOM 556 O O . VAL A 1 74 ? -5.761 9.850 10.072 1.00 96.19 74 VAL A O 1
ATOM 559 N N . THR A 1 75 ? -4.217 8.331 10.625 1.00 95.50 75 THR A N 1
ATOM 560 C CA . THR A 1 75 ? -3.458 9.207 11.522 1.00 95.50 75 THR A CA 1
ATOM 561 C C . THR A 1 75 ? -1.985 9.206 11.155 1.00 95.50 75 THR A C 1
ATOM 563 O O . THR A 1 75 ? -1.502 8.301 10.482 1.00 95.50 75 THR A O 1
ATOM 566 N N . LEU A 1 76 ? -1.251 10.220 11.605 1.00 95.25 76 LEU A N 1
ATOM 567 C CA . LEU A 1 76 ? 0.208 10.181 11.557 1.00 95.25 76 LEU A CA 1
ATOM 568 C C . LEU A 1 76 ? 0.712 9.110 12.523 1.00 95.25 76 LEU A C 1
ATOM 570 O O . LEU A 1 76 ? 0.150 8.939 13.609 1.00 95.25 76 LEU A O 1
ATOM 574 N N . ALA A 1 77 ? 1.754 8.393 12.119 1.00 93.75 77 ALA A N 1
ATOM 575 C CA . ALA A 1 77 ? 2.454 7.489 13.011 1.00 93.75 77 ALA A CA 1
ATOM 576 C C . ALA A 1 77 ? 3.121 8.271 14.155 1.00 93.75 77 ALA A C 1
ATOM 578 O O . ALA A 1 77 ? 3.457 9.451 14.030 1.00 93.75 77 ALA A O 1
ATOM 579 N N . GLU A 1 78 ? 3.336 7.604 15.287 1.00 91.12 78 GLU A N 1
ATOM 580 C CA . GLU A 1 78 ? 4.008 8.218 16.433 1.00 91.12 78 GLU A CA 1
ATOM 581 C C . GLU A 1 78 ? 5.397 8.762 16.052 1.00 91.12 78 GLU A C 1
ATOM 583 O O . GLU A 1 78 ? 6.220 8.051 15.475 1.00 91.12 78 GLU A O 1
ATOM 588 N N . GLY A 1 79 ? 5.656 10.025 16.403 1.00 88.50 79 GLY A N 1
ATOM 589 C CA . GLY A 1 79 ? 6.927 10.706 16.141 1.00 88.50 79 GLY A CA 1
ATOM 590 C C . GLY A 1 79 ? 7.021 11.410 14.784 1.00 88.50 79 GLY A C 1
ATOM 591 O O . GLY A 1 79 ? 7.990 12.134 14.564 1.00 88.50 79 GLY A O 1
ATOM 592 N N . GLU A 1 80 ? 6.026 11.253 13.909 1.00 90.25 80 GLU A N 1
ATOM 593 C CA . GLU A 1 80 ? 5.955 11.981 12.641 1.00 90.25 80 GLU A CA 1
ATOM 594 C C . GLU A 1 80 ? 5.482 13.424 12.840 1.00 90.25 80 GLU A C 1
ATOM 596 O O . GLU A 1 80 ? 4.669 13.734 13.716 1.00 90.25 80 GLU A O 1
ATOM 601 N N . ILE A 1 81 ? 6.007 14.321 12.008 1.00 85.00 81 ILE A N 1
ATOM 602 C CA . ILE A 1 81 ? 5.633 15.736 12.011 1.00 85.00 81 ILE A CA 1
ATOM 603 C C . ILE A 1 81 ? 4.443 15.914 11.075 1.00 85.00 81 ILE A C 1
ATOM 605 O O . ILE A 1 81 ? 4.428 15.365 9.973 1.00 85.00 81 ILE A O 1
ATOM 609 N N . GLU A 1 82 ? 3.453 16.698 11.506 1.00 83.19 82 GLU A N 1
ATOM 610 C CA . GLU A 1 82 ? 2.307 17.019 10.663 1.00 83.19 82 GLU A CA 1
ATOM 611 C C . GLU A 1 82 ? 2.774 17.716 9.378 1.00 83.19 82 GLU A C 1
ATOM 613 O O . GLU A 1 82 ? 3.446 18.752 9.452 1.00 83.19 82 GLU A O 1
ATOM 618 N N . PRO A 1 83 ? 2.490 17.128 8.202 1.00 81.00 83 PRO A N 1
ATOM 619 C CA . PRO A 1 83 ? 2.954 17.679 6.947 1.00 81.00 83 PRO A CA 1
ATOM 620 C C . PRO A 1 83 ? 2.211 18.980 6.657 1.00 81.00 83 PRO A C 1
ATOM 622 O O . PRO A 1 83 ? 1.001 19.082 6.862 1.00 81.00 83 PRO A O 1
ATOM 625 N N . ASP A 1 84 ? 2.937 19.967 6.139 1.00 80.94 84 ASP A N 1
ATOM 626 C CA . ASP A 1 84 ? 2.326 21.211 5.690 1.00 80.94 84 ASP A CA 1
ATOM 627 C C . ASP A 1 84 ? 1.389 20.912 4.498 1.00 80.94 84 ASP A C 1
ATOM 629 O O . ASP A 1 84 ? 1.847 20.376 3.475 1.00 80.94 84 ASP A O 1
ATOM 633 N N . PRO A 1 85 ? 0.080 21.217 4.608 1.00 76.25 85 PRO A N 1
ATOM 634 C CA . PRO A 1 85 ? -0.901 20.888 3.579 1.00 76.25 85 PRO A CA 1
ATOM 635 C C . PRO A 1 85 ? -0.616 21.571 2.235 1.00 76.25 85 PRO A C 1
ATOM 637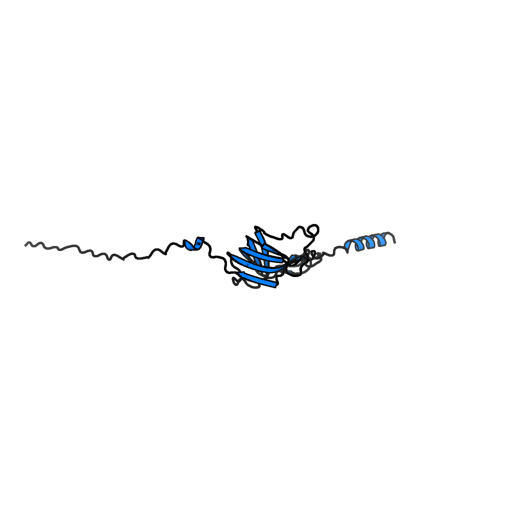 O O . PRO A 1 85 ? -1.006 21.028 1.199 1.00 76.25 85 PRO A O 1
ATOM 640 N N . ASP A 1 86 ? 0.100 22.701 2.223 1.00 78.19 86 ASP A N 1
ATOM 641 C CA . ASP A 1 86 ? 0.481 23.397 0.989 1.00 78.19 86 ASP A CA 1
ATOM 642 C C . ASP A 1 86 ? 1.578 22.644 0.219 1.00 78.19 86 ASP A C 1
ATOM 644 O O . ASP A 1 86 ? 1.667 22.734 -1.008 1.00 78.19 86 ASP A O 1
ATOM 648 N N . PHE A 1 87 ? 2.393 21.855 0.923 1.00 71.56 87 PHE A N 1
ATOM 649 C CA . PHE A 1 87 ? 3.469 21.056 0.333 1.00 71.56 87 PHE A CA 1
ATOM 650 C C . PHE A 1 87 ? 3.056 19.605 0.071 1.00 71.56 87 PHE A C 1
ATOM 652 O O . PHE A 1 87 ? 3.658 18.941 -0.776 1.00 71.56 87 PHE A O 1
ATOM 659 N N . MET A 1 88 ? 2.028 19.102 0.765 1.00 75.62 88 MET A N 1
ATOM 660 C CA . MET A 1 88 ? 1.573 17.711 0.666 1.00 75.62 88 MET A CA 1
ATOM 661 C C . MET A 1 88 ? 0.039 17.570 0.607 1.00 75.62 88 MET A C 1
ATOM 663 O O . MET A 1 88 ? -0.553 16.861 1.425 1.00 75.62 88 MET A O 1
ATOM 667 N N . PRO A 1 89 ? -0.631 18.143 -0.413 1.00 69.25 89 PRO A N 1
ATOM 668 C CA . PRO A 1 89 ? -2.096 18.125 -0.519 1.00 69.25 89 PRO A CA 1
ATOM 669 C C . PRO A 1 89 ? -2.693 16.722 -0.739 1.00 69.25 89 PRO A C 1
ATOM 671 O O . PRO A 1 89 ? -3.907 16.538 -0.669 1.00 69.25 89 PRO A O 1
ATOM 674 N N . GLY A 1 90 ? -1.859 15.721 -1.043 1.00 75.62 90 GLY A N 1
ATOM 675 C CA . GLY A 1 90 ? -2.287 14.341 -1.279 1.00 75.62 90 GLY A CA 1
ATOM 676 C C . GLY A 1 90 ? -2.553 13.523 -0.011 1.00 75.62 90 GLY A C 1
ATOM 677 O O . GLY A 1 90 ? -3.185 12.470 -0.107 1.00 75.62 90 GLY A O 1
ATOM 678 N N . ILE A 1 91 ? -2.099 13.976 1.165 1.00 83.69 91 ILE A N 1
ATOM 679 C CA . ILE A 1 91 ? -2.267 13.230 2.418 1.00 83.69 91 ILE A CA 1
ATOM 680 C C . ILE A 1 91 ? -3.636 13.527 3.019 1.00 83.69 91 ILE A C 1
ATOM 682 O O . ILE A 1 91 ? -3.948 14.652 3.398 1.00 83.69 91 ILE A O 1
ATOM 686 N N . LYS A 1 92 ? -4.454 12.482 3.136 1.00 86.44 92 LYS A N 1
ATOM 687 C CA . LYS A 1 92 ? -5.798 12.555 3.710 1.00 86.44 92 LYS A CA 1
ATOM 688 C C . LYS A 1 92 ? -5.795 11.961 5.114 1.00 86.44 92 LYS A C 1
ATOM 690 O O . LYS A 1 92 ? -5.827 10.741 5.260 1.00 86.44 92 LYS A O 1
ATOM 695 N N . LEU A 1 93 ? -5.741 12.823 6.126 1.00 90.56 93 LEU A N 1
ATOM 696 C CA . LEU A 1 93 ? -5.830 12.436 7.537 1.00 90.56 93 LEU A CA 1
ATOM 697 C C . LEU A 1 93 ? -7.289 12.413 8.027 1.00 90.56 93 LEU A C 1
ATOM 699 O O . LEU A 1 93 ? -8.196 12.960 7.396 1.00 90.56 93 LEU A O 1
ATOM 703 N N . GLY A 1 94 ? -7.514 11.780 9.174 1.00 91.94 94 GLY A N 1
ATOM 704 C CA . GLY A 1 94 ? -8.810 11.661 9.832 1.00 91.94 94 GLY A CA 1
ATOM 705 C C . GLY A 1 94 ? -9.702 10.575 9.232 1.00 91.94 94 GLY A C 1
ATOM 706 O O . GLY A 1 94 ? -9.228 9.580 8.681 1.00 91.94 94 GLY A O 1
ATOM 707 N N . LYS A 1 95 ? -11.019 10.764 9.361 1.00 94.88 95 LYS A N 1
ATOM 708 C CA . LYS A 1 95 ? -12.014 9.811 8.857 1.00 94.88 95 LYS A CA 1
ATOM 709 C C . LYS A 1 95 ? -12.077 9.841 7.335 1.00 94.88 95 LYS A C 1
ATOM 711 O O . LYS A 1 95 ? -12.310 10.899 6.754 1.00 94.88 95 LYS A O 1
ATOM 716 N N . GLN A 1 96 ? -11.928 8.679 6.710 1.00 94.12 96 GLN A N 1
ATOM 717 C CA . GLN A 1 96 ? -12.008 8.505 5.263 1.00 94.12 96 GLN A CA 1
ATOM 718 C C . GLN A 1 96 ? -13.048 7.431 4.938 1.00 94.12 96 GLN A C 1
ATOM 720 O O . GLN A 1 96 ? -13.042 6.354 5.527 1.00 94.12 96 GLN A O 1
ATOM 725 N N . GLU A 1 97 ? -13.939 7.703 3.982 1.00 92.50 97 GLU A N 1
ATOM 726 C CA . GLU A 1 97 ? -14.921 6.703 3.529 1.00 92.50 97 GLU A CA 1
ATOM 727 C C . GLU A 1 97 ? -14.240 5.509 2.856 1.00 92.50 97 GLU A C 1
ATOM 729 O O . GLU A 1 97 ? -14.697 4.374 2.985 1.00 92.50 97 GLU A O 1
ATOM 734 N N . LYS A 1 98 ? -13.142 5.791 2.150 1.00 93.94 98 LYS A N 1
ATOM 735 C CA . LYS A 1 98 ? -12.360 4.835 1.381 1.00 93.94 98 LYS A CA 1
ATOM 736 C C . LYS A 1 98 ? -10.885 5.222 1.392 1.00 93.94 98 LYS A C 1
ATOM 738 O O . LYS A 1 98 ? -10.555 6.402 1.251 1.00 93.94 98 LYS A O 1
ATOM 743 N N . TYR A 1 99 ? -10.008 4.229 1.495 1.00 94.62 99 TYR A N 1
ATOM 744 C CA . TYR A 1 99 ? -8.564 4.411 1.403 1.00 94.62 99 TYR A CA 1
ATOM 745 C C . TYR A 1 99 ? -7.904 3.194 0.747 1.00 94.62 99 TYR A C 1
ATOM 747 O O . TYR A 1 99 ? -8.149 2.064 1.159 1.00 94.62 99 TYR A O 1
ATOM 755 N N . SER A 1 100 ? -7.077 3.415 -0.273 1.00 95.62 100 SER A N 1
ATOM 756 C CA . SER A 1 100 ? -6.380 2.343 -0.994 1.00 95.62 100 SER A CA 1
ATOM 757 C C . SER A 1 100 ? -4.931 2.240 -0.525 1.00 95.62 100 SER A C 1
ATOM 759 O O . SER A 1 100 ? -4.243 3.256 -0.429 1.00 95.62 100 SER A O 1
ATOM 761 N N . VAL A 1 101 ? -4.473 1.022 -0.239 1.00 96.12 101 VAL A N 1
ATOM 762 C CA . VAL A 1 101 ? -3.100 0.732 0.194 1.00 96.12 101 VAL A CA 1
ATOM 763 C C . VAL A 1 101 ? -2.527 -0.456 -0.570 1.00 96.12 101 VAL A C 1
ATOM 765 O O . VAL A 1 101 ? -3.238 -1.413 -0.873 1.00 96.12 101 VAL A O 1
ATOM 768 N N . THR A 1 102 ? -1.221 -0.409 -0.824 1.00 97.12 102 THR A N 1
ATOM 769 C CA . THR A 1 102 ? -0.453 -1.531 -1.371 1.00 97.12 102 THR A CA 1
ATOM 770 C C . THR A 1 102 ? 0.400 -2.121 -0.257 1.00 97.12 102 THR A C 1
ATOM 772 O O . THR A 1 102 ? 1.239 -1.423 0.315 1.00 97.12 102 THR A O 1
ATOM 775 N N . LEU A 1 103 ? 0.191 -3.390 0.084 1.00 97.00 103 LEU A N 1
ATOM 776 C CA . LEU A 1 103 ? 0.831 -4.047 1.225 1.00 97.00 103 LEU A CA 1
ATOM 777 C C . LEU A 1 103 ? 1.716 -5.197 0.740 1.00 97.00 103 LEU A C 1
ATOM 779 O O . LEU A 1 103 ? 1.211 -6.265 0.400 1.00 97.00 103 LEU A O 1
ATOM 783 N N . ASN A 1 104 ? 3.034 -4.981 0.709 1.00 96.69 104 ASN A N 1
ATOM 784 C CA . ASN A 1 104 ? 4.005 -6.003 0.304 1.00 96.69 104 ASN A CA 1
ATOM 785 C C . ASN A 1 104 ? 3.860 -7.277 1.139 1.00 96.69 104 ASN A C 1
ATOM 787 O O . ASN A 1 104 ? 3.985 -7.231 2.361 1.00 96.69 104 ASN A O 1
ATOM 791 N N . HIS A 1 105 ? 3.657 -8.414 0.478 1.00 95.81 105 HIS A N 1
ATOM 792 C CA . HIS A 1 105 ? 3.514 -9.710 1.129 1.00 95.81 105 HIS A CA 1
ATOM 793 C C . HIS A 1 105 ? 3.890 -10.838 0.155 1.00 95.81 105 HIS A C 1
ATOM 795 O O . HIS A 1 105 ? 3.347 -10.895 -0.951 1.00 95.81 105 HIS A O 1
ATOM 801 N N . PRO A 1 106 ? 4.809 -11.748 0.527 1.00 95.94 106 PRO A N 1
ATOM 802 C CA . PRO A 1 106 ? 5.490 -12.618 -0.433 1.00 95.94 106 PRO A CA 1
ATOM 803 C C . PRO A 1 106 ? 4.622 -13.727 -1.048 1.00 95.94 106 PRO A C 1
ATOM 805 O O . PRO A 1 106 ? 5.055 -14.341 -2.021 1.00 95.94 106 PRO A O 1
ATOM 808 N N . ALA A 1 107 ? 3.444 -14.030 -0.495 1.00 95.31 107 ALA A N 1
ATOM 809 C CA . ALA A 1 107 ? 2.620 -15.154 -0.941 1.00 95.31 107 ALA A CA 1
ATOM 810 C C . ALA A 1 107 ? 1.118 -14.893 -0.768 1.00 95.31 107 ALA A C 1
ATOM 812 O O . ALA A 1 107 ? 0.715 -14.289 0.217 1.00 95.31 107 ALA A O 1
ATOM 813 N N . ASP A 1 108 ? 0.286 -15.425 -1.664 1.00 96.12 108 ASP A N 1
ATOM 814 C CA . ASP A 1 108 ? -1.171 -15.463 -1.478 1.00 96.12 108 ASP A CA 1
ATOM 815 C C . ASP A 1 108 ? -1.559 -16.585 -0.498 1.00 96.12 108 ASP A C 1
ATOM 817 O O . ASP A 1 108 ? -1.942 -17.693 -0.876 1.00 96.12 108 ASP A O 1
ATOM 821 N N . ASP A 1 109 ? -1.354 -16.333 0.791 1.00 94.25 109 ASP A N 1
ATOM 822 C CA . ASP A 1 109 ? -1.597 -17.275 1.891 1.00 94.25 109 ASP A CA 1
ATOM 823 C C . ASP A 1 109 ? -2.890 -16.971 2.670 1.00 94.25 109 ASP A C 1
ATOM 825 O O . ASP A 1 109 ? -3.192 -17.615 3.680 1.00 94.25 109 ASP A O 1
ATOM 829 N N . GLY A 1 110 ? -3.669 -15.987 2.213 1.00 90.69 110 GLY A N 1
ATOM 830 C CA . GLY A 1 110 ? -4.872 -15.529 2.899 1.00 90.69 110 GLY A CA 1
ATOM 831 C C . GLY A 1 110 ? -4.593 -14.816 4.225 1.00 90.69 110 GLY A C 1
ATOM 832 O O . GLY A 1 110 ? -5.478 -14.800 5.088 1.00 90.69 110 GLY A O 1
ATOM 833 N N . PHE A 1 111 ? -3.393 -14.243 4.393 1.00 93.12 111 PHE A N 1
ATOM 834 C CA . PHE A 1 111 ? -3.023 -13.387 5.526 1.00 93.12 111 PHE A CA 1
ATOM 835 C C . PHE A 1 111 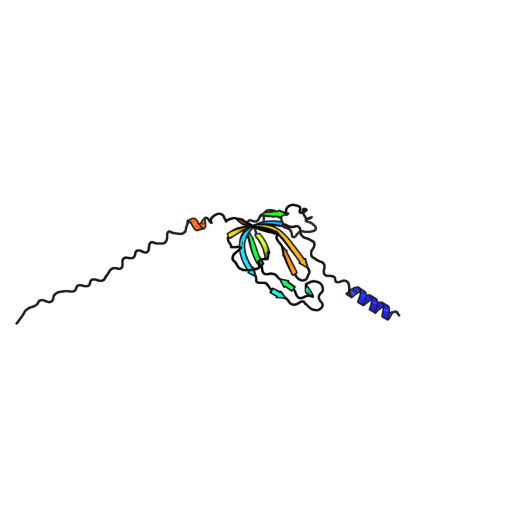? -4.033 -12.252 5.753 1.00 93.12 111 PHE A C 1
ATOM 837 O O . PHE A 1 111 ? -4.379 -11.944 6.893 1.00 93.12 111 PHE A O 1
ATOM 844 N N . LEU A 1 112 ? -4.558 -11.682 4.666 1.00 93.50 112 LEU A N 1
ATOM 845 C CA . LEU A 1 112 ? -5.649 -10.715 4.678 1.00 93.50 112 LEU A CA 1
ATOM 846 C C . LEU A 1 112 ? -6.867 -11.283 3.952 1.00 93.50 112 LEU A C 1
ATOM 848 O O . LEU A 1 112 ? -6.747 -12.008 2.966 1.00 93.50 112 LEU A O 1
ATOM 852 N N . LYS A 1 113 ? -8.063 -10.941 4.435 1.00 92.19 113 LYS A N 1
ATOM 853 C CA . LYS A 1 113 ? -9.331 -11.360 3.833 1.00 92.19 113 LYS A CA 1
ATOM 854 C C . LYS A 1 113 ? -10.326 -10.217 3.841 1.00 92.19 113 LYS A C 1
ATOM 856 O O . LYS A 1 113 ? -10.340 -9.383 4.748 1.00 92.19 113 LYS A O 1
ATOM 861 N N . ARG A 1 114 ? -11.217 -10.231 2.852 1.00 93.38 114 ARG A N 1
ATOM 862 C CA . ARG A 1 114 ? -12.372 -9.337 2.820 1.00 93.38 114 ARG A CA 1
ATOM 863 C C . ARG A 1 114 ? -13.177 -9.453 4.113 1.00 93.38 114 ARG A C 1
ATOM 865 O O . ARG A 1 114 ? -13.421 -10.551 4.608 1.00 93.38 114 ARG A O 1
ATOM 872 N N . GLY A 1 115 ? -13.607 -8.307 4.623 1.00 90.38 115 GLY A N 1
ATOM 873 C CA . GLY A 1 115 ? -14.372 -8.188 5.853 1.00 90.38 115 GLY A CA 1
ATOM 874 C C . GLY A 1 115 ? -13.518 -8.112 7.111 1.00 90.38 115 GLY A C 1
ATOM 875 O O . GLY A 1 115 ? -14.086 -7.835 8.152 1.00 90.38 115 GLY A O 1
ATOM 876 N N . MET A 1 116 ? -12.195 -8.306 7.057 1.00 92.94 116 MET A N 1
ATOM 877 C CA . MET A 1 116 ? -11.330 -8.096 8.224 1.00 92.94 116 MET A CA 1
ATOM 878 C C . MET A 1 116 ? -11.212 -6.611 8.559 1.00 92.94 116 MET A C 1
ATOM 880 O O . MET A 1 116 ? -11.088 -5.782 7.656 1.00 92.94 116 MET A O 1
ATOM 884 N N . ARG A 1 117 ? -11.198 -6.277 9.853 1.00 94.88 117 ARG A N 1
ATOM 885 C CA . ARG A 1 117 ? -10.739 -4.963 10.308 1.00 94.88 117 ARG A CA 1
ATOM 886 C C . ARG A 1 117 ? -9.239 -5.051 10.551 1.00 94.88 117 ARG A C 1
ATOM 888 O O . ARG A 1 117 ? -8.769 -5.974 11.215 1.00 94.88 117 ARG A O 1
ATOM 895 N N . ILE A 1 118 ? -8.492 -4.126 9.965 1.00 96.19 118 ILE A N 1
ATOM 896 C CA . ILE A 1 118 ? -7.037 -4.100 10.070 1.00 96.19 118 ILE A CA 1
ATOM 897 C C . ILE A 1 118 ? -6.555 -2.731 10.511 1.00 96.19 118 ILE A C 1
ATOM 899 O O . ILE A 1 118 ? -7.182 -1.714 10.214 1.00 96.19 118 ILE A O 1
ATOM 903 N N . LYS A 1 119 ? -5.398 -2.724 11.167 1.00 97.12 119 LYS A N 1
ATOM 904 C CA . LYS A 1 119 ? -4.622 -1.527 11.458 1.00 97.12 119 LYS A CA 1
ATOM 905 C C . LYS A 1 119 ? -3.222 -1.684 10.881 1.00 97.12 119 LYS A C 1
ATOM 907 O O . LYS A 1 119 ? -2.434 -2.508 11.343 1.00 97.12 119 LYS A O 1
ATOM 912 N N . VAL A 1 120 ? -2.927 -0.916 9.841 1.00 97.56 120 VAL A N 1
ATOM 913 C CA . VAL A 1 120 ? -1.615 -0.844 9.198 1.00 97.56 120 VAL A CA 1
ATOM 914 C C . VAL A 1 120 ? -0.803 0.226 9.915 1.00 97.56 120 VAL A C 1
ATOM 916 O O . VAL A 1 120 ? -1.208 1.382 9.942 1.00 97.56 120 VAL A O 1
ATOM 919 N N . LEU A 1 121 ? 0.325 -0.155 10.507 1.00 97.50 121 LEU A N 1
ATOM 920 C CA . LEU A 1 121 ? 1.176 0.739 11.290 1.00 97.50 121 LEU A CA 1
ATOM 921 C C . LEU A 1 121 ? 2.410 1.168 10.497 1.00 97.50 121 LEU A C 1
ATOM 923 O O . LEU A 1 121 ? 3.117 0.322 9.937 1.00 97.50 121 LEU A O 1
ATOM 927 N N . GLY A 1 122 ? 2.719 2.463 10.530 1.00 96.19 122 GLY A N 1
ATOM 928 C CA . GLY A 1 122 ? 3.885 3.043 9.862 1.00 96.19 122 GLY A CA 1
ATOM 929 C C . GLY A 1 122 ? 3.878 2.856 8.344 1.00 96.19 122 GLY A C 1
ATOM 930 O O . GLY A 1 122 ? 4.919 2.575 7.752 1.00 96.19 122 GLY A O 1
ATOM 931 N N . TYR A 1 123 ? 2.700 2.920 7.727 1.00 96.44 123 TYR A N 1
ATOM 932 C CA . TYR A 1 123 ? 2.533 2.864 6.282 1.00 96.44 123 TYR A CA 1
ATOM 933 C C . TYR A 1 123 ? 3.182 4.076 5.622 1.00 96.44 123 TYR A C 1
ATOM 935 O O . TYR A 1 123 ? 2.983 5.212 6.043 1.00 96.44 123 TYR A O 1
ATOM 943 N N . ASN A 1 124 ? 3.936 3.852 4.560 1.00 94.38 124 ASN A N 1
ATOM 944 C CA . ASN A 1 124 ? 4.621 4.913 3.851 1.00 94.38 124 ASN A CA 1
ATOM 945 C C . ASN A 1 124 ? 4.716 4.592 2.372 1.00 94.38 124 ASN A C 1
ATOM 947 O O . ASN A 1 124 ? 4.878 3.433 1.984 1.00 94.38 124 ASN A O 1
ATOM 951 N N . VAL A 1 125 ? 4.663 5.650 1.575 1.00 92.12 125 VAL A N 1
ATOM 952 C CA . VAL A 1 125 ? 4.780 5.592 0.128 1.00 92.12 125 VAL A CA 1
ATOM 953 C C . VAL A 1 125 ? 5.984 6.427 -0.276 1.00 92.12 125 VAL A C 1
ATOM 955 O O . VAL A 1 125 ? 6.084 7.607 0.060 1.00 92.12 125 VAL A O 1
ATOM 958 N N . SER A 1 126 ? 6.897 5.807 -1.005 1.00 89.94 126 SER A N 1
ATOM 959 C CA . SER A 1 126 ? 8.035 6.461 -1.634 1.00 89.94 126 SER A CA 1
ATOM 960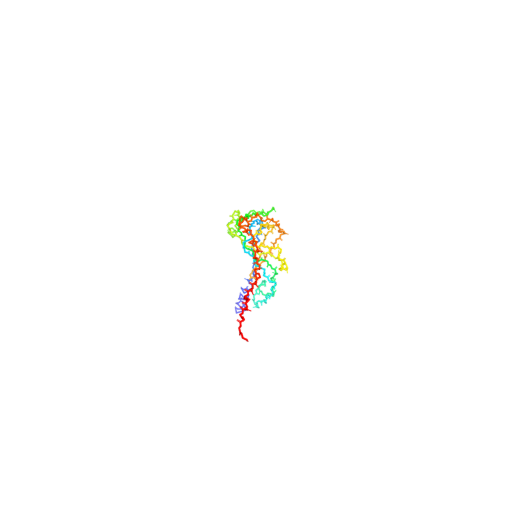 C C . SER A 1 126 ? 8.043 6.122 -3.116 1.00 89.94 126 SER A C 1
ATOM 962 O O . SER A 1 126 ? 7.352 5.213 -3.565 1.00 89.94 126 SER A O 1
ATOM 964 N N . GLY A 1 127 ? 8.785 6.875 -3.910 1.00 89.06 127 GLY A N 1
ATOM 965 C CA . GLY A 1 127 ? 8.758 6.667 -5.346 1.00 89.06 127 GLY A CA 1
ATOM 966 C C . GLY A 1 127 ? 9.724 7.562 -6.082 1.00 89.06 127 GLY A C 1
ATOM 967 O O . GLY A 1 127 ? 10.275 8.512 -5.522 1.00 89.06 127 GLY A O 1
ATOM 968 N N . ASP A 1 128 ? 9.905 7.241 -7.347 1.00 87.06 128 ASP A N 1
ATOM 969 C CA . ASP A 1 128 ? 10.547 8.077 -8.344 1.00 87.06 128 ASP A CA 1
ATOM 970 C C . ASP A 1 128 ? 9.840 7.848 -9.696 1.00 87.06 128 ASP A C 1
ATOM 972 O O . ASP A 1 128 ? 8.778 7.230 -9.794 1.00 87.06 128 ASP A O 1
ATOM 976 N N . GLU A 1 129 ? 10.426 8.355 -10.765 1.00 83.31 129 GLU A N 1
ATOM 977 C CA . GLU A 1 129 ? 9.926 8.285 -12.133 1.00 83.31 129 GLU A CA 1
ATOM 978 C C . GLU A 1 129 ? 9.769 6.854 -12.648 1.00 83.31 129 GLU A C 1
ATOM 980 O O . GLU A 1 129 ? 9.064 6.622 -13.633 1.00 83.31 129 GLU A O 1
ATOM 985 N N . GLY A 1 130 ? 10.429 5.891 -12.008 1.00 80.31 130 GLY A N 1
ATOM 986 C CA . GLY A 1 130 ? 10.321 4.491 -12.350 1.00 80.31 130 GLY A CA 1
ATOM 987 C C . GLY A 1 130 ? 9.447 3.657 -11.422 1.00 80.31 130 GLY A C 1
ATOM 988 O O . GLY A 1 130 ? 9.351 2.449 -11.639 1.00 80.31 130 GLY A O 1
ATOM 989 N N . GLY A 1 131 ? 8.759 4.252 -10.456 1.00 86.81 131 GLY A N 1
ATOM 990 C CA . GLY A 1 131 ? 7.721 3.539 -9.733 1.00 86.81 131 GLY A CA 1
ATOM 991 C C . GLY A 1 131 ? 7.459 4.072 -8.343 1.00 86.81 131 GLY A C 1
ATOM 992 O O . GLY A 1 131 ? 8.104 4.993 -7.851 1.00 86.81 131 GLY A O 1
ATOM 993 N N . VAL A 1 132 ? 6.475 3.445 -7.716 1.00 89.19 132 VAL A N 1
ATOM 994 C CA . VAL A 1 132 ? 6.091 3.701 -6.337 1.00 89.19 132 VAL A CA 1
ATOM 995 C C . VAL A 1 132 ? 6.349 2.433 -5.537 1.00 89.19 132 VAL A C 1
ATOM 997 O O . VAL A 1 132 ? 6.013 1.332 -5.972 1.00 89.19 132 VAL A O 1
ATOM 1000 N N . TRP A 1 133 ? 6.936 2.598 -4.361 1.00 90.50 133 TRP A N 1
ATOM 1001 C CA . TRP A 1 133 ? 7.171 1.545 -3.391 1.00 90.50 133 TRP A CA 1
ATOM 1002 C C . TRP A 1 133 ? 6.457 1.886 -2.100 1.00 90.50 133 TRP A C 1
ATOM 1004 O O . TRP A 1 133 ? 6.422 3.036 -1.657 1.00 90.50 133 TRP A O 1
ATOM 1014 N N . THR A 1 134 ? 5.911 0.860 -1.468 1.00 94.38 134 THR A N 1
ATOM 1015 C CA . THR A 1 134 ? 5.286 0.994 -0.163 1.00 94.38 134 THR A CA 1
ATOM 1016 C C . THR A 1 134 ? 6.073 0.223 0.877 1.00 94.38 134 THR A C 1
ATOM 1018 O O . THR A 1 134 ? 6.729 -0.782 0.592 1.00 94.38 134 THR A O 1
ATOM 1021 N N . LYS A 1 135 ? 6.022 0.707 2.112 1.00 94.94 135 LYS A N 1
ATOM 1022 C CA . LYS A 1 135 ? 6.497 -0.012 3.291 1.00 94.94 135 LYS A CA 1
ATOM 1023 C C . LYS A 1 135 ? 5.483 0.156 4.409 1.00 94.94 135 LYS A C 1
ATOM 1025 O O . LYS A 1 135 ? 4.743 1.133 4.450 1.00 94.94 135 LYS A O 1
ATOM 1030 N N . TYR A 1 136 ? 5.469 -0.798 5.321 1.00 96.12 136 TYR A N 1
ATOM 1031 C CA . TYR A 1 136 ? 4.748 -0.708 6.580 1.00 96.12 136 TYR A CA 1
ATOM 1032 C C . TYR A 1 136 ? 5.536 -1.480 7.633 1.00 96.12 136 TYR A C 1
ATOM 1034 O O . TYR A 1 136 ? 6.329 -2.365 7.305 1.00 96.12 136 TYR A O 1
ATOM 1042 N N . ARG A 1 137 ? 5.344 -1.145 8.908 1.00 95.81 137 ARG A N 1
ATOM 1043 C CA . ARG A 1 137 ? 6.060 -1.807 10.006 1.00 95.81 137 ARG A CA 1
ATOM 1044 C C . ARG A 1 137 ? 5.354 -3.075 10.452 1.00 95.81 137 ARG A C 1
ATOM 1046 O O . ARG A 1 137 ? 5.995 -4.090 10.707 1.00 95.81 137 ARG A O 1
ATOM 1053 N N . LYS A 1 138 ? 4.031 -2.999 10.596 1.00 95.94 138 LYS A N 1
ATOM 1054 C CA . LYS A 1 138 ? 3.210 -4.090 11.122 1.00 95.94 138 LYS A CA 1
ATOM 1055 C C . LYS A 1 138 ? 1.765 -3.936 10.665 1.00 95.94 138 LYS A C 1
ATOM 1057 O O . LYS A 1 138 ? 1.292 -2.817 10.495 1.00 95.94 138 LYS A O 1
ATOM 1062 N N . ILE A 1 139 ? 1.074 -5.059 10.514 1.00 96.62 139 ILE A N 1
ATOM 1063 C CA . ILE A 1 139 ? -0.381 -5.097 10.380 1.00 96.62 139 ILE A CA 1
ATOM 1064 C C . ILE A 1 139 ? -0.934 -5.806 11.608 1.00 96.62 139 ILE A C 1
ATOM 1066 O O . ILE A 1 139 ? -0.483 -6.896 11.966 1.00 96.62 139 ILE A O 1
ATOM 1070 N N . GLU A 1 140 ? -1.893 -5.170 12.261 1.00 95.44 140 GLU A N 1
ATOM 1071 C CA . GLU A 1 140 ? -2.688 -5.769 13.323 1.00 95.44 140 GLU A CA 1
ATOM 1072 C C . GLU A 1 140 ? -4.048 -6.138 12.745 1.00 95.44 140 GLU A C 1
ATOM 1074 O O . GLU A 1 140 ? -4.647 -5.368 11.993 1.00 95.44 140 GLU A O 1
ATOM 1079 N N . THR A 1 141 ? -4.500 -7.351 13.047 1.00 90.81 141 THR A N 1
ATOM 1080 C CA . THR A 1 141 ? -5.794 -7.855 12.601 1.00 90.81 141 THR A CA 1
ATOM 1081 C C . THR A 1 141 ? -6.723 -7.910 13.797 1.00 90.81 141 THR A C 1
ATOM 1083 O O . THR A 1 141 ? -6.379 -8.447 14.851 1.00 90.81 141 THR A O 1
ATOM 1086 N N . GLU A 1 142 ? -7.909 -7.349 13.627 1.00 79.31 142 GLU A N 1
ATOM 1087 C CA . GLU A 1 142 ? -9.004 -7.511 14.564 1.00 79.31 142 GLU A CA 1
ATOM 1088 C C . GLU A 1 142 ? -10.059 -8.394 13.910 1.00 79.31 142 GLU A C 1
ATOM 1090 O O . GLU A 1 142 ? -10.362 -8.281 12.715 1.00 79.31 142 GLU A O 1
ATOM 1095 N N . VAL A 1 143 ? -10.619 -9.312 14.698 1.00 66.44 143 VAL A N 1
ATOM 1096 C CA . VAL A 1 143 ? -11.766 -10.090 14.241 1.00 66.44 143 VAL A CA 1
ATOM 1097 C C . VAL A 1 143 ? -12.894 -9.097 14.006 1.00 66.44 143 VAL A C 1
ATOM 1099 O O . VAL A 1 143 ? -13.277 -8.353 14.908 1.00 66.44 143 VAL A O 1
ATOM 1102 N N . ALA A 1 144 ? -13.384 -9.054 12.773 1.00 58.53 144 ALA A N 1
ATOM 1103 C CA . ALA A 1 144 ? -14.485 -8.183 12.418 1.00 58.53 144 ALA A CA 1
ATOM 1104 C C . ALA A 1 144 ? -15.695 -8.476 13.316 1.00 58.53 144 ALA A C 1
ATOM 1106 O O . ALA A 1 144 ? -15.934 -9.645 13.629 1.00 58.53 144 ALA A O 1
ATOM 1107 N N . PRO A 1 145 ? -16.472 -7.458 13.724 1.00 58.50 145 PRO A N 1
ATOM 1108 C CA . PRO A 1 145 ? -17.751 -7.716 14.366 1.00 58.50 145 PRO A CA 1
ATOM 1109 C C . PRO A 1 145 ? -18.592 -8.605 13.440 1.00 58.50 145 PRO A C 1
ATOM 1111 O O . PRO A 1 145 ? -18.669 -8.335 12.238 1.00 58.50 145 PRO A O 1
ATOM 1114 N N . ASP A 1 146 ? -19.177 -9.673 13.993 1.00 56.75 146 ASP A N 1
ATOM 1115 C CA . ASP A 1 146 ? -20.024 -10.608 13.247 1.00 56.75 146 ASP A CA 1
ATOM 1116 C C . ASP A 1 146 ? -21.010 -9.830 12.370 1.00 56.75 146 ASP A C 1
ATOM 1118 O O . ASP A 1 146 ? -21.761 -8.980 12.860 1.00 56.75 146 ASP A O 1
ATOM 1122 N N . CYS A 1 147 ? -21.010 -10.106 11.061 1.00 48.31 147 CYS A N 1
ATOM 1123 C CA . CYS A 1 147 ? -21.965 -9.475 10.160 1.00 48.31 147 CYS A CA 1
ATOM 1124 C C . CYS A 1 147 ? -23.387 -9.791 10.657 1.00 48.31 147 CYS A C 1
ATOM 1126 O O . CYS A 1 147 ? -23.733 -10.974 10.754 1.00 48.31 147 CYS A O 1
ATOM 1128 N N . PRO A 1 148 ? -24.261 -8.789 10.875 1.00 52.19 148 PRO A N 1
ATOM 1129 C CA . PRO A 1 148 ? -25.666 -9.020 11.226 1.00 52.19 148 PRO A CA 1
ATOM 1130 C C . PRO A 1 148 ? -26.396 -9.894 10.192 1.00 52.19 148 PRO A C 1
ATOM 1132 O O . PRO A 1 148 ? -27.396 -10.536 10.493 1.00 52.19 148 PRO A O 1
ATOM 1135 N N . CYS A 1 149 ? -25.860 -9.961 8.969 1.00 51.47 149 CYS A N 1
ATOM 1136 C CA . CYS A 1 149 ? -26.337 -10.810 7.889 1.00 51.47 149 CYS A CA 1
ATOM 1137 C C . CYS A 1 149 ? -26.141 -12.320 8.127 1.00 51.47 149 CYS A C 1
ATOM 1139 O O . CYS A 1 149 ? -26.863 -13.118 7.537 1.00 51.47 149 CYS A O 1
ATOM 1141 N N . MET A 1 150 ? -25.208 -12.734 8.994 1.00 51.12 150 MET A N 1
ATOM 1142 C CA . MET A 1 150 ? -24.979 -14.153 9.305 1.00 51.12 150 MET A CA 1
ATOM 1143 C C . MET A 1 150 ? -25.924 -14.703 10.379 1.00 51.12 150 MET A C 1
ATOM 1145 O O . MET A 1 150 ? -26.031 -15.916 10.533 1.00 51.12 150 MET A O 1
ATOM 1149 N N . GLN A 1 151 ? -26.674 -13.841 11.073 1.00 52.75 151 GLN A N 1
ATOM 1150 C CA . GLN A 1 151 ? -27.679 -14.259 12.061 1.00 52.75 151 GLN A CA 1
ATOM 1151 C C . GLN A 1 151 ? -28.988 -14.756 11.416 1.00 52.75 151 GLN A C 1
ATOM 1153 O O . GLN A 1 151 ? -29.867 -15.260 12.110 1.00 52.75 151 GLN A O 1
ATOM 1158 N N . HIS A 1 152 ? -29.105 -14.654 10.087 1.00 49.50 152 HIS A N 1
ATOM 1159 C CA . HIS A 1 152 ? -30.253 -15.118 9.304 1.00 49.50 152 HIS A CA 1
ATOM 1160 C C . HIS A 1 152 ? -29.930 -16.297 8.377 1.00 49.50 152 HIS A C 1
ATOM 1162 O O . HIS A 1 152 ? -30.684 -16.548 7.439 1.00 49.50 152 HIS A O 1
ATOM 1168 N N . ALA A 1 153 ? -28.844 -17.040 8.619 1.00 46.31 153 ALA A N 1
ATOM 1169 C CA . ALA A 1 153 ? -28.697 -18.343 7.980 1.00 46.31 153 ALA A CA 1
ATOM 1170 C C . ALA A 1 153 ? -29.863 -19.233 8.442 1.00 46.31 153 ALA A C 1
ATOM 1172 O O . ALA A 1 153 ? -29.907 -19.670 9.594 1.00 46.31 153 ALA A O 1
ATOM 1173 N N . GLU A 1 154 ? -30.843 -19.423 7.555 1.00 49.84 154 GLU A N 1
ATOM 1174 C CA . GLU A 1 154 ? -31.981 -20.312 7.760 1.00 49.84 154 GLU A CA 1
ATOM 1175 C C . GLU A 1 154 ? -31.478 -21.667 8.276 1.00 49.84 154 GLU A C 1
ATOM 1177 O O . GLU A 1 154 ? -30.487 -22.192 7.751 1.00 49.84 154 GLU A O 1
ATOM 1182 N N . PRO A 1 155 ? -32.121 -22.260 9.300 1.00 46.09 155 PRO A N 1
ATOM 1183 C CA . PRO A 1 155 ? -31.766 -23.600 9.723 1.00 46.09 155 PRO A CA 1
ATOM 1184 C C . PRO A 1 155 ? -31.928 -24.520 8.517 1.00 46.09 155 PRO A C 1
ATOM 1186 O O . PRO A 1 155 ? -33.016 -24.615 7.945 1.00 46.09 155 PRO A O 1
ATOM 1189 N N . ALA A 1 156 ? -30.820 -25.156 8.126 1.00 51.72 156 ALA A N 1
ATOM 1190 C CA . ALA A 1 156 ? -30.767 -26.125 7.048 1.00 51.72 156 ALA A CA 1
ATOM 1191 C C . ALA A 1 156 ? -31.987 -27.043 7.148 1.00 51.72 156 ALA A C 1
ATOM 1193 O O . ALA A 1 156 ? -32.173 -27.737 8.151 1.00 51.72 156 ALA A O 1
ATOM 1194 N N . ALA A 1 157 ? -32.839 -26.982 6.124 1.00 48.47 157 ALA A N 1
ATOM 1195 C CA . ALA A 1 157 ? -34.017 -27.814 6.015 1.00 48.47 157 ALA A CA 1
ATOM 1196 C C . ALA A 1 157 ? -33.616 -29.267 6.289 1.00 48.47 157 ALA A C 1
ATOM 1198 O O . ALA A 1 157 ? -32.839 -29.874 5.548 1.00 48.47 157 ALA A O 1
ATOM 1199 N N . SER A 1 158 ? -34.133 -29.789 7.401 1.00 44.00 158 SER A N 1
ATOM 1200 C CA . SER A 1 158 ? -34.052 -31.186 7.794 1.00 44.00 158 SER A CA 1
ATOM 1201 C C . SER A 1 158 ? -34.515 -32.039 6.618 1.00 44.00 158 SER A C 1
ATOM 1203 O O . SER A 1 158 ? -35.707 -32.135 6.330 1.00 44.00 158 SER A O 1
ATOM 1205 N N . SER A 1 159 ? -33.562 -32.639 5.907 1.00 52.81 159 SER A N 1
ATOM 1206 C CA . SER A 1 159 ? -33.846 -33.645 4.893 1.00 52.81 159 SER A CA 1
ATOM 1207 C C . SER A 1 159 ? -34.368 -34.887 5.601 1.00 52.81 159 SER A C 1
ATOM 1209 O O . SER A 1 159 ? -33.610 -35.726 6.080 1.00 52.81 159 SER A O 1
ATOM 1211 N N . THR A 1 160 ? -35.687 -34.996 5.695 1.00 49.56 160 THR A N 1
ATOM 1212 C CA . THR A 1 160 ? -36.364 -36.237 6.067 1.00 49.56 160 THR A CA 1
ATOM 1213 C C . THR A 1 160 ? -37.492 -36.465 5.074 1.00 49.56 160 THR A C 1
ATOM 1215 O O . THR A 1 160 ? -38.655 -36.187 5.343 1.00 49.56 160 THR A O 1
ATOM 1218 N N . LEU A 1 161 ? -37.135 -36.945 3.884 1.00 50.94 161 LEU A N 1
ATOM 1219 C CA . LEU A 1 161 ? -38.098 -37.600 3.007 1.00 50.94 161 LEU A CA 1
ATOM 1220 C C . LEU A 1 161 ? -38.125 -39.089 3.379 1.00 50.94 161 LEU A C 1
ATOM 1222 O O . LEU A 1 161 ? -37.087 -39.747 3.269 1.00 50.94 161 LEU A O 1
ATOM 1226 N N . PRO A 1 162 ? -39.262 -39.651 3.822 1.00 51.12 162 PRO A N 1
ATOM 1227 C CA . PRO A 1 162 ? -39.400 -41.092 3.938 1.00 51.12 162 PRO A CA 1
ATOM 1228 C C . PRO A 1 162 ? -39.546 -41.688 2.533 1.00 51.12 162 PRO A C 1
ATOM 1230 O O . PRO A 1 162 ? -40.463 -41.348 1.785 1.00 51.12 162 PRO A O 1
ATOM 1233 N N . ILE A 1 163 ? -38.633 -42.592 2.176 1.00 52.50 163 ILE A N 1
ATOM 1234 C CA . ILE A 1 163 ? -38.770 -43.468 1.010 1.00 52.50 163 ILE A CA 1
ATOM 1235 C C . ILE A 1 163 ? -39.960 -44.396 1.279 1.00 52.50 163 ILE A C 1
ATOM 1237 O O . ILE A 1 163 ? -39.870 -45.341 2.062 1.00 52.50 163 ILE A O 1
ATOM 1241 N N . ALA A 1 164 ? -41.098 -44.101 0.653 1.00 48.62 164 ALA A N 1
ATOM 1242 C CA . ALA A 1 164 ? -42.226 -45.015 0.584 1.00 48.62 164 ALA A CA 1
ATOM 1243 C C . ALA A 1 164 ? -41.864 -46.175 -0.356 1.00 48.62 164 ALA A C 1
ATOM 1245 O O . ALA A 1 164 ? -41.566 -45.972 -1.532 1.00 48.62 164 ALA A O 1
ATOM 1246 N N . SER A 1 165 ? -41.869 -47.394 0.182 1.00 58.66 165 SER A N 1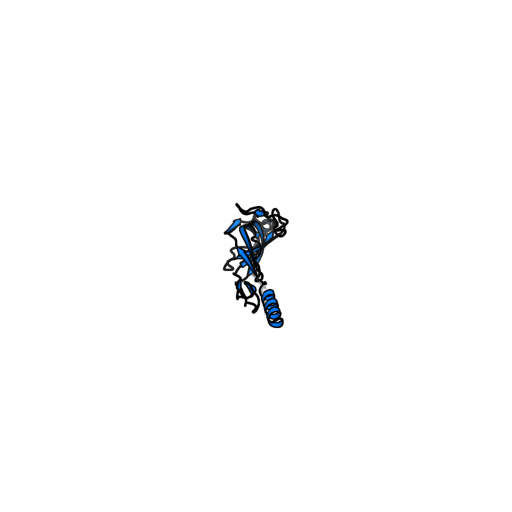
ATOM 1247 C CA . SER A 1 165 ? -41.760 -48.626 -0.602 1.00 58.66 165 SER A CA 1
ATOM 1248 C C . SER A 1 165 ? -43.075 -48.878 -1.349 1.00 58.66 165 SER A C 1
ATOM 1250 O O . SER A 1 165 ? -44.133 -48.751 -0.729 1.00 58.66 165 SER A O 1
ATOM 1252 N N . PRO A 1 166 ? -43.065 -49.265 -2.635 1.00 54.84 166 PRO A N 1
ATOM 1253 C CA . PRO A 1 166 ? -44.282 -49.695 -3.305 1.00 54.84 166 PRO A CA 1
ATOM 1254 C C . PRO A 1 166 ? -44.573 -51.161 -2.958 1.00 54.84 166 PRO A C 1
ATOM 1256 O O . PRO A 1 166 ? -43.933 -52.076 -3.470 1.00 54.84 166 PRO A O 1
ATOM 1259 N N . SER A 1 167 ? -45.559 -51.390 -2.091 1.00 57.88 167 SER A N 1
ATOM 1260 C CA . SER A 1 167 ? -46.297 -52.653 -2.031 1.00 57.88 167 SER A CA 1
ATOM 1261 C C . SER A 1 167 ? -47.415 -52.600 -3.070 1.00 57.88 167 SER A C 1
ATOM 1263 O O . SER A 1 167 ? -48.327 -51.779 -2.969 1.00 57.88 167 SER A O 1
ATOM 1265 N N . THR A 1 168 ? -47.342 -53.455 -4.085 1.00 48.22 168 THR A N 1
ATOM 1266 C CA . THR A 1 168 ? -48.452 -53.702 -5.010 1.00 48.22 168 THR A CA 1
ATOM 1267 C C . THR A 1 168 ? -48.807 -55.175 -4.924 1.00 48.22 168 THR A C 1
ATOM 1269 O O . THR A 1 168 ? -48.277 -56.002 -5.659 1.00 48.22 168 THR A O 1
ATOM 1272 N N . ASP A 1 169 ? -49.695 -55.474 -3.980 1.00 52.38 169 ASP A N 1
ATOM 1273 C CA . ASP A 1 169 ? -50.573 -56.634 -4.045 1.00 52.38 169 ASP A CA 1
ATOM 1274 C C . ASP A 1 169 ? -51.629 -56.382 -5.126 1.00 52.38 169 ASP A C 1
ATOM 1276 O O . ASP A 1 169 ? -52.298 -55.347 -5.120 1.00 52.38 169 ASP A O 1
ATOM 1280 N N . LEU A 1 170 ? -51.803 -57.339 -6.033 1.00 54.97 170 LEU A N 1
ATOM 1281 C CA . LEU A 1 170 ? -52.992 -57.485 -6.874 1.00 54.97 170 LEU A CA 1
ATOM 1282 C C . LEU A 1 170 ? -53.335 -58.985 -6.997 1.00 54.97 170 LEU A C 1
ATOM 1284 O O . LEU A 1 170 ? -52.477 -59.831 -6.744 1.00 54.97 170 LEU A O 1
ATOM 1288 N N . PRO A 1 171 ? -54.607 -59.324 -7.273 1.00 54.78 171 PRO A N 1
ATOM 1289 C CA . PRO A 1 171 ? -55.379 -60.190 -6.395 1.00 54.78 171 PRO A CA 1
ATOM 1290 C C . PRO A 1 171 ? -55.661 -61.579 -6.981 1.00 54.78 171 PRO A C 1
ATOM 1292 O O . PRO A 1 171 ? -55.363 -61.880 -8.133 1.00 54.78 171 PRO A O 1
ATOM 1295 N N . ALA A 1 172 ? -56.272 -62.394 -6.121 1.00 55.19 172 ALA A N 1
ATOM 1296 C CA . ALA A 1 172 ? -56.763 -63.744 -6.345 1.00 55.19 172 ALA A CA 1
ATOM 1297 C C . ALA A 1 172 ? -57.555 -63.929 -7.650 1.00 55.19 172 ALA A C 1
ATOM 1299 O O . ALA A 1 172 ? -58.500 -63.187 -7.917 1.00 55.19 172 ALA A O 1
ATOM 1300 N N . ASP A 1 173 ? -57.233 -65.006 -8.366 1.00 49.34 173 ASP A N 1
ATOM 1301 C CA . ASP A 1 173 ? -58.127 -65.632 -9.333 1.00 49.34 173 ASP A CA 1
ATOM 1302 C C . ASP A 1 173 ? -58.543 -67.003 -8.782 1.00 49.34 173 ASP A C 1
ATOM 1304 O O . ASP A 1 173 ? -57.726 -67.909 -8.597 1.00 49.34 173 ASP A O 1
ATOM 1308 N N . PHE A 1 174 ? -59.820 -67.101 -8.428 1.00 49.00 174 PHE A N 1
ATOM 1309 C CA . PHE A 1 174 ? -60.515 -68.328 -8.069 1.00 49.00 174 PHE A CA 1
ATOM 1310 C C . PHE A 1 174 ? -61.807 -68.308 -8.884 1.00 49.00 174 PHE A C 1
ATOM 1312 O O . PHE A 1 174 ? -62.770 -67.632 -8.522 1.00 49.00 174 PHE A O 1
ATOM 1319 N N . SER A 1 175 ? -61.834 -69.041 -9.994 1.00 52.44 175 SER A N 1
ATOM 1320 C CA . SER A 1 175 ? -63.085 -69.498 -10.588 1.00 52.44 175 SER A CA 1
ATOM 1321 C C . SER A 1 175 ? -62.928 -70.926 -11.104 1.00 52.44 175 SER A C 1
ATOM 1323 O O . SER A 1 175 ? -62.057 -71.258 -11.903 1.00 52.44 175 SER A O 1
ATOM 1325 N N . THR A 1 176 ? -63.767 -71.777 -10.530 1.00 49.84 176 THR A N 1
ATOM 1326 C CA . THR A 1 176 ? -64.042 -73.162 -10.893 1.00 49.84 176 THR A CA 1
ATOM 1327 C C . THR A 1 176 ? -65.065 -73.158 -12.029 1.00 49.84 176 THR A C 1
ATOM 1329 O O . THR A 1 176 ? -66.059 -72.454 -11.887 1.00 49.84 176 THR A O 1
ATOM 1332 N N . ASP A 1 177 ? -64.875 -73.946 -13.092 1.00 52.47 177 ASP A N 1
ATOM 1333 C CA . ASP A 1 177 ? -65.940 -74.796 -13.657 1.00 52.47 177 ASP A CA 1
ATOM 1334 C C . ASP A 1 177 ? -65.446 -75.725 -14.788 1.00 52.47 177 ASP A C 1
ATOM 1336 O O . ASP A 1 177 ? -64.763 -75.286 -15.713 1.00 52.47 177 ASP A O 1
ATOM 1340 N N . GLN A 1 178 ? -65.921 -76.976 -14.689 1.00 44.38 178 GLN A N 1
ATOM 1341 C CA . GLN A 1 178 ? -65.835 -78.163 -15.571 1.00 44.38 178 GLN A CA 1
ATOM 1342 C C . GLN A 1 178 ? -64.570 -79.031 -15.578 1.00 44.38 178 GLN A C 1
ATOM 1344 O O . GLN A 1 178 ? -63.516 -78.619 -16.104 1.00 44.38 178 GLN A O 1
#

pLDDT: mean 79.47, std 18.65, range [44.0, 98.06]

Secondary structure (DSSP, 8-state):
-HHHHHHHHHHHHTT---PPPPPPPPPEEEEEEEEEEEEE--EEEPP-TT--HHHHS-EEE--EEEEEEEEEEEEEPTTPPPPPTTT-TT---EEEEEEEEEEE-SS-S-SS-TT-EEEEEEEEEEEETTEEEEE-SEEEEEPPP--GGGGG--------------------------

Foldseek 3Di:
DVVVVVVVVVVVVVPPDAWDKDDWDFFKKKWFAFADKDKDAKDWDAADPPDDDCNNHIDIDATWMWTKGAQMAMDGAPPTDDDDCVRPVPDDHGTDRIDIDIGHDHDPPCPDDHGKIKIFHRWTWIDTPNDIDIDTDDMDTDHHDPDPVVVPPPDPPPPDDDDDDDDDDDDDDDDDDD

Radius of gyration: 33.03 Å; chains: 1; bounding box: 103×108×50 Å

Sequence (178 aa):
MRFLLTIIMVIAFAAAGTTAPMAPQPELDIEGLVAIIEWVPEVTEKGVWGMSGSLGGDRTFPAHYEVELVDCNVTLAEGEIEPDPDFMPGIKLGKQEKYSVTLNHPADDGFLKRGMRIKVLGYNVSGDEGGVWTKYRKIETEVAPDCPCMQHAEPAASSTLPIASPSTDLPADFSTDQ